Protein AF-A0A3C1HGY0-F1 (afdb_monomer_lite)

pLDDT: mean 78.97, std 16.88, range [46.72, 96.25]

Radius of gyration: 17.66 Å; chains: 1; bounding box: 40×46×46 Å

Sequence (136 aa):
MNLIKPNCRVQFTAEDVDFITEVLGSRGAGASSSCLTQLLADESSRDLLLDDDSLLAALLEHRGCLKVSSHLYFYVMVRHALRRAGIDQREVADYVAELLTEFSLQQRIAAPVQGGGAPPEYFFEMVAALGTADDL

Secondary structure (DSSP, 8-state):
-----S-GGG---HHHHHHHHHHHHTT-TT--HHHHHHHHHSHHHHHHHTT-HHHHHHHHH--S---S-HHHHHHHHHHHHHHHTT---HHHHHHHHHHHHHHHHHHHHH-PPSSSS----SHHHHHHHHHSSTT-

Foldseek 3Di:
DDDQFLCLLVPWDPLQLVLLLVQVVVVDPDQDSVNSVVLSVDPVSVVVSLQDVSSVVCLVVPPDPRRTALSSSQLSVQCVVCVVVVNNDSSVSSRVSSVRNVVVVVQVVPDDDDDDDDDPPDDVVVVVVVVVVVVD

Structure (mmCIF, N/CA/C/O backbone):
data_AF-A0A3C1HGY0-F1
#
_entry.id   AF-A0A3C1HGY0-F1
#
loop_
_atom_site.group_PDB
_atom_site.id
_atom_site.type_symbol
_atom_site.label_atom_id
_atom_site.label_alt_id
_atom_site.label_comp_id
_atom_site.label_asym_id
_atom_site.label_entity_id
_atom_site.label_seq_id
_atom_site.pdbx_PDB_ins_code
_atom_site.Cartn_x
_atom_site.Cartn_y
_atom_site.Cartn_z
_atom_site.occupancy
_atom_site.B_iso_or_equiv
_atom_site.auth_seq_id
_atom_site.auth_comp_id
_atom_site.auth_asym_id
_atom_site.auth_atom_id
_atom_site.pdbx_PDB_model_num
ATOM 1 N N . MET A 1 1 ? 8.504 20.968 -7.437 1.00 51.09 1 MET A N 1
ATOM 2 C CA . MET A 1 1 ? 8.581 19.518 -7.696 1.00 51.09 1 MET A CA 1
ATOM 3 C C . MET A 1 1 ? 9.179 18.879 -6.460 1.00 51.09 1 MET A C 1
ATOM 5 O O . MET A 1 1 ? 10.349 19.126 -6.187 1.00 51.09 1 MET A O 1
ATOM 9 N N . ASN A 1 2 ? 8.370 18.191 -5.654 1.00 60.62 2 ASN A N 1
ATOM 10 C CA . ASN A 1 2 ? 8.910 17.417 -4.540 1.00 60.62 2 ASN A CA 1
ATOM 11 C C . ASN A 1 2 ? 9.671 16.218 -5.106 1.00 60.62 2 ASN A C 1
ATOM 13 O O . ASN A 1 2 ? 9.257 15.623 -6.101 1.00 60.62 2 ASN A O 1
ATOM 17 N N . LEU A 1 3 ? 10.815 15.900 -4.507 1.00 75.00 3 LEU A N 1
ATOM 18 C CA . LEU A 1 3 ? 11.538 14.678 -4.827 1.00 75.00 3 LEU A CA 1
ATOM 19 C C . LEU A 1 3 ? 10.729 13.500 -4.280 1.00 75.00 3 LEU A C 1
ATOM 21 O O . LEU A 1 3 ? 10.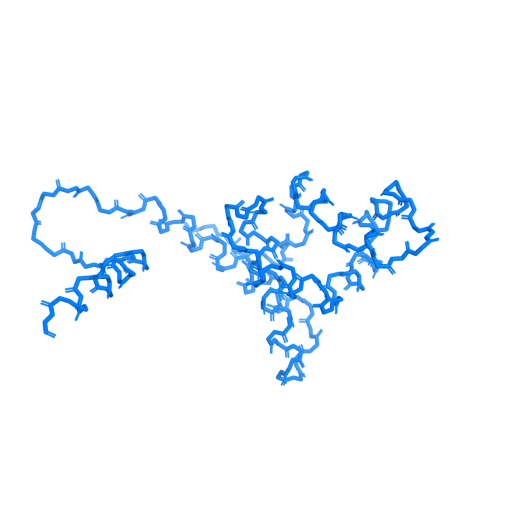614 13.357 -3.065 1.00 75.00 3 LEU A O 1
ATOM 25 N N . ILE A 1 4 ? 10.192 12.676 -5.176 1.00 78.94 4 ILE A N 1
ATOM 26 C CA . ILE A 1 4 ? 9.452 11.463 -4.821 1.00 78.94 4 ILE A CA 1
ATOM 27 C C . ILE A 1 4 ? 10.441 10.458 -4.237 1.00 78.94 4 ILE A C 1
ATOM 29 O O . ILE A 1 4 ? 11.441 10.117 -4.877 1.00 78.94 4 ILE A O 1
ATOM 33 N N . LYS A 1 5 ? 10.173 10.006 -3.013 1.00 84.75 5 LYS A N 1
ATOM 34 C CA . LYS A 1 5 ? 10.977 9.004 -2.310 1.00 84.75 5 LYS A CA 1
ATOM 35 C C . LYS A 1 5 ? 10.186 7.694 -2.218 1.00 84.75 5 LYS A C 1
ATOM 37 O O . LYS A 1 5 ? 8.965 7.725 -2.172 1.00 84.75 5 LYS A O 1
ATOM 42 N N . PRO A 1 6 ? 10.850 6.530 -2.195 1.00 85.75 6 PRO A N 1
ATOM 43 C CA . PRO A 1 6 ? 10.180 5.254 -1.960 1.00 85.75 6 PRO A CA 1
ATOM 44 C C . PRO A 1 6 ? 9.871 5.107 -0.462 1.00 85.75 6 PRO A C 1
ATOM 46 O O . PRO A 1 6 ? 10.601 4.438 0.261 1.00 85.75 6 PRO A O 1
ATOM 49 N N . ASN A 1 7 ? 8.860 5.823 0.032 1.00 86.62 7 ASN A N 1
ATOM 50 C CA . ASN A 1 7 ? 8.491 5.842 1.451 1.00 86.62 7 ASN A CA 1
ATOM 51 C C . ASN A 1 7 ? 6.971 5.780 1.679 1.00 86.62 7 ASN A C 1
ATOM 53 O O . ASN A 1 7 ? 6.502 6.141 2.756 1.00 86.62 7 ASN A O 1
ATOM 57 N N . CYS A 1 8 ? 6.202 5.304 0.704 1.00 88.69 8 CYS A N 1
ATOM 58 C CA . CYS A 1 8 ? 4.746 5.201 0.772 1.00 88.69 8 CYS A CA 1
ATOM 59 C C . CYS A 1 8 ? 4.281 4.376 1.992 1.00 88.69 8 CYS A C 1
ATOM 61 O O . CYS A 1 8 ? 3.408 4.813 2.740 1.00 88.69 8 CYS A O 1
ATOM 63 N N . ARG A 1 9 ? 4.942 3.246 2.294 1.00 89.88 9 ARG A N 1
ATOM 64 C CA . ARG A 1 9 ? 4.606 2.363 3.438 1.00 89.88 9 ARG A CA 1
ATOM 65 C C . ARG A 1 9 ? 4.665 3.019 4.820 1.00 89.88 9 ARG A C 1
ATOM 67 O O . ARG A 1 9 ? 4.046 2.520 5.759 1.00 89.88 9 ARG A O 1
ATOM 74 N N . VAL A 1 10 ? 5.444 4.090 4.987 1.00 88.69 10 VAL A N 1
ATOM 75 C CA . VAL A 1 10 ? 5.538 4.821 6.267 1.00 88.69 10 VAL A CA 1
ATOM 76 C C . VAL A 1 10 ? 4.561 5.995 6.352 1.00 88.69 10 VAL A C 1
ATOM 78 O O . VAL A 1 10 ? 4.499 6.643 7.392 1.00 88.69 10 VAL A O 1
ATOM 81 N N . GLN A 1 11 ? 3.796 6.262 5.289 1.00 88.19 11 GLN A N 1
ATOM 82 C CA . GLN A 1 11 ? 2.811 7.349 5.216 1.00 88.19 11 GLN A CA 1
ATOM 83 C C . GLN A 1 11 ? 1.373 6.892 5.488 1.00 88.19 11 GLN A C 1
ATOM 85 O O . GLN A 1 11 ? 0.431 7.659 5.283 1.00 88.19 11 GLN A O 1
ATOM 90 N N . PHE A 1 12 ? 1.190 5.655 5.951 1.00 91.31 12 PHE A N 1
ATOM 91 C CA . PHE A 1 12 ? -0.133 5.130 6.270 1.00 91.31 12 PHE A CA 1
ATOM 92 C C . PHE A 1 12 ? -0.766 5.861 7.454 1.00 91.31 12 PHE A C 1
ATOM 94 O O . PHE A 1 12 ? -0.109 6.188 8.446 1.00 91.31 12 PHE A O 1
ATOM 101 N N . THR A 1 13 ? -2.061 6.131 7.329 1.00 91.12 13 THR A N 1
ATOM 102 C CA . THR A 1 13 ? -2.853 6.851 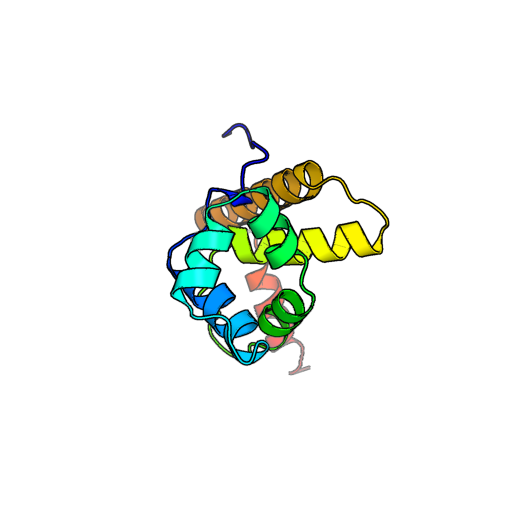8.326 1.00 91.12 13 THR A CA 1
ATOM 103 C C . THR A 1 13 ? -3.447 5.896 9.361 1.00 91.12 13 THR A C 1
ATOM 105 O O . THR A 1 13 ? -3.377 4.675 9.233 1.00 91.12 13 THR A O 1
ATOM 108 N N . ALA A 1 14 ? -4.070 6.449 10.404 1.00 89.94 14 ALA A N 1
ATOM 109 C CA . ALA A 1 14 ? -4.843 5.645 11.350 1.00 89.94 14 ALA A CA 1
ATOM 110 C C . ALA A 1 14 ? -5.987 4.883 10.653 1.00 89.94 14 ALA A C 1
ATOM 112 O O . ALA A 1 14 ? -6.199 3.714 10.949 1.00 89.94 14 ALA A O 1
ATOM 113 N N . GLU A 1 15 ? -6.652 5.512 9.676 1.00 90.56 15 GLU A N 1
ATOM 114 C CA . GLU A 1 15 ? -7.716 4.881 8.881 1.00 90.56 15 GLU A CA 1
ATOM 115 C C . GLU A 1 15 ? -7.205 3.661 8.098 1.00 90.56 15 GLU A C 1
ATOM 117 O O . GLU A 1 15 ? -7.887 2.640 8.032 1.00 90.56 15 GLU A O 1
ATOM 122 N N . ASP A 1 16 ? -5.978 3.729 7.570 1.00 92.19 16 ASP A N 1
ATOM 123 C CA . ASP A 1 16 ? -5.341 2.599 6.887 1.00 92.19 16 ASP A CA 1
ATOM 124 C C . ASP A 1 16 ? -5.098 1.424 7.836 1.00 92.19 16 ASP A C 1
ATOM 126 O O . ASP A 1 16 ? -5.348 0.270 7.490 1.00 92.19 16 ASP A O 1
ATOM 130 N N . VAL A 1 17 ? -4.616 1.716 9.047 1.00 91.31 17 VAL A N 1
ATOM 131 C CA . VAL A 1 17 ? -4.380 0.701 10.082 1.00 91.31 17 VAL A CA 1
ATOM 132 C C . VAL A 1 17 ? -5.697 0.055 10.497 1.00 91.31 17 VAL A C 1
ATOM 134 O O . VAL A 1 17 ? -5.773 -1.172 10.550 1.00 91.31 17 VAL A O 1
ATOM 137 N N . ASP A 1 18 ? -6.736 0.855 10.733 1.00 90.75 18 ASP A N 1
ATOM 138 C CA . ASP A 1 18 ? -8.064 0.360 11.086 1.00 90.75 18 ASP A CA 1
ATOM 139 C C . ASP A 1 18 ? -8.601 -0.567 9.986 1.00 90.75 18 ASP A C 1
ATOM 141 O O . ASP A 1 18 ? -8.963 -1.709 10.276 1.00 90.75 18 ASP A O 1
ATOM 145 N N . PHE A 1 19 ? -8.530 -0.142 8.720 1.00 91.06 19 PHE A N 1
ATOM 146 C CA . PHE A 1 19 ? -8.937 -0.953 7.571 1.00 91.06 19 PHE A CA 1
ATOM 147 C C . PHE A 1 19 ? -8.174 -2.283 7.490 1.00 91.06 19 PHE A C 1
ATOM 149 O O . PHE A 1 19 ? -8.788 -3.345 7.382 1.00 91.06 19 PHE A O 1
ATOM 156 N N . ILE A 1 20 ? -6.840 -2.259 7.584 1.00 91.25 20 ILE A N 1
ATOM 157 C CA . ILE A 1 20 ? -6.027 -3.485 7.533 1.00 91.25 20 ILE A CA 1
ATOM 158 C C . ILE A 1 20 ? -6.402 -4.426 8.685 1.00 91.25 20 ILE A C 1
ATOM 160 O O . ILE A 1 20 ? -6.527 -5.637 8.483 1.00 91.25 20 ILE A O 1
ATOM 164 N N . THR A 1 21 ? -6.593 -3.890 9.894 1.00 90.50 21 THR A N 1
ATOM 165 C CA . THR A 1 21 ? -6.949 -4.705 11.063 1.00 90.50 21 THR A CA 1
ATOM 166 C C . THR A 1 21 ? -8.345 -5.312 10.944 1.00 90.50 21 THR A C 1
ATOM 168 O O . THR A 1 21 ? -8.531 -6.456 11.357 1.00 90.50 21 THR A O 1
ATOM 171 N N . GLU A 1 22 ? -9.303 -4.602 10.344 1.00 89.25 22 GLU A N 1
ATOM 172 C 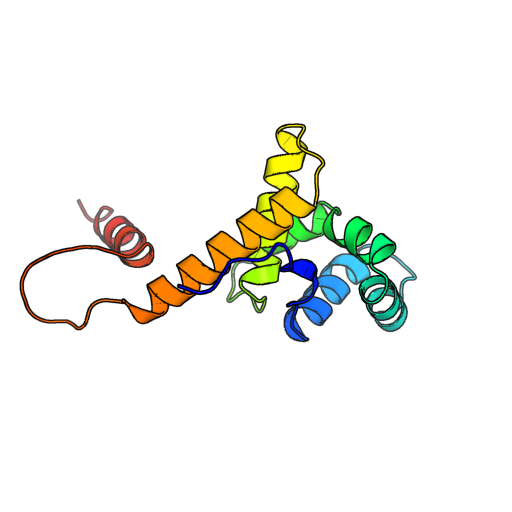CA . GLU A 1 22 ? -10.652 -5.105 10.074 1.00 89.25 22 GLU A CA 1
ATOM 173 C C . GLU A 1 22 ? -10.619 -6.256 9.061 1.00 89.25 22 GLU A C 1
ATOM 175 O O . GLU A 1 22 ? -11.134 -7.347 9.329 1.00 89.25 22 GLU A O 1
ATOM 180 N N . VAL A 1 23 ? -9.942 -6.048 7.928 1.00 89.50 23 VAL A N 1
ATOM 181 C CA . VAL A 1 23 ? -9.859 -7.038 6.847 1.00 89.50 23 VAL A CA 1
ATOM 182 C C . VAL A 1 23 ? -9.140 -8.300 7.321 1.00 89.50 23 VAL A C 1
ATOM 184 O O . VAL A 1 23 ? -9.685 -9.401 7.218 1.00 89.50 23 VAL A O 1
ATOM 187 N N . LEU A 1 24 ? -7.948 -8.161 7.906 1.00 88.50 24 LEU A N 1
ATOM 188 C CA . LEU A 1 24 ? -7.137 -9.307 8.323 1.00 88.50 24 LEU A CA 1
ATOM 189 C C . LEU A 1 24 ? -7.655 -9.960 9.614 1.00 88.50 24 LEU A C 1
ATOM 191 O O . LEU A 1 24 ? -7.558 -11.180 9.773 1.00 88.50 24 LEU A O 1
ATOM 195 N N . GLY A 1 25 ? -8.254 -9.179 10.517 1.00 83.62 25 GLY A N 1
ATOM 196 C CA . GLY A 1 25 ? -8.869 -9.677 11.749 1.00 83.62 25 GLY A CA 1
ATOM 197 C C . GLY A 1 25 ? -10.081 -10.572 11.490 1.00 83.62 25 GLY A C 1
ATOM 198 O O . GLY A 1 25 ? -10.283 -11.552 12.203 1.00 83.62 25 GLY A O 1
ATOM 199 N N . SER A 1 26 ? -10.843 -10.311 10.422 1.00 74.62 26 SER A N 1
ATOM 200 C CA . SER A 1 26 ? -11.982 -11.153 10.024 1.00 74.62 26 SER A CA 1
ATOM 201 C C . SER A 1 26 ? -11.579 -12.564 9.553 1.00 74.62 26 SER A C 1
ATOM 203 O O . SER A 1 26 ? -12.391 -13.491 9.583 1.00 74.62 26 SER A O 1
ATOM 205 N N . ARG A 1 27 ? -10.313 -12.749 9.153 1.00 67.50 27 ARG A N 1
ATOM 206 C CA . ARG A 1 27 ? -9.769 -13.985 8.566 1.00 67.50 27 ARG A CA 1
ATOM 207 C C . ARG A 1 27 ? -9.068 -14.888 9.587 1.00 67.50 27 ARG A C 1
ATOM 209 O O . ARG A 1 27 ? -9.011 -16.102 9.392 1.00 67.50 27 ARG A O 1
ATOM 216 N N . GLY A 1 28 ? -8.527 -14.321 10.666 1.00 59.25 28 GLY A N 1
ATOM 217 C CA . GLY A 1 28 ? -7.775 -15.054 11.686 1.00 59.25 28 GLY A CA 1
ATOM 218 C C . GLY A 1 28 ? -8.547 -15.195 12.994 1.00 59.25 28 GLY A C 1
ATOM 219 O O . GLY A 1 28 ? -8.696 -14.223 13.723 1.00 59.25 28 GLY A O 1
ATOM 220 N N . ALA A 1 29 ? -8.953 -16.416 13.356 1.00 47.69 29 ALA A N 1
ATOM 221 C CA . ALA A 1 29 ? -9.672 -16.740 14.599 1.00 47.69 29 ALA A CA 1
ATOM 222 C C . ALA A 1 29 ? -8.852 -16.562 15.909 1.00 47.69 29 ALA A C 1
ATOM 224 O O . ALA A 1 29 ? -9.024 -17.322 16.858 1.00 47.69 29 ALA A O 1
ATOM 225 N N . GLY A 1 30 ? -7.948 -15.580 15.989 1.00 56.94 30 GLY A N 1
ATOM 226 C CA . GLY A 1 30 ? -7.126 -15.354 17.182 1.00 56.94 30 GLY A CA 1
ATOM 227 C C . GLY A 1 30 ? -6.152 -14.174 17.147 1.00 56.94 30 GLY A C 1
ATOM 228 O O . GLY A 1 30 ? -5.476 -13.945 18.148 1.00 56.94 30 GLY A O 1
ATOM 229 N N . ALA A 1 31 ? -6.058 -13.416 16.049 1.00 65.50 31 ALA A N 1
ATOM 230 C CA . ALA A 1 31 ? -5.229 -12.213 16.021 1.00 65.50 31 ALA A CA 1
ATOM 231 C C . ALA A 1 31 ? -6.037 -11.023 16.553 1.00 65.50 31 ALA A C 1
ATOM 233 O O . ALA A 1 31 ? -6.897 -10.481 15.863 1.00 65.50 31 ALA A O 1
ATOM 234 N N . SER A 1 32 ? -5.775 -10.623 17.798 1.00 77.31 32 SER A N 1
ATOM 235 C CA . SER A 1 32 ? -6.332 -9.389 18.358 1.00 77.31 32 SER A CA 1
ATOM 236 C C . SER A 1 32 ? -5.918 -8.186 17.506 1.00 77.31 32 SER A C 1
ATOM 238 O O . SER A 1 32 ? -4.785 -8.141 17.023 1.00 77.31 32 SER A O 1
ATOM 240 N N . SER A 1 33 ? -6.784 -7.174 17.389 1.00 80.31 33 SER A N 1
ATOM 241 C CA . SER A 1 33 ? -6.462 -5.923 16.678 1.00 80.31 33 SER A CA 1
ATOM 242 C C . SER A 1 33 ? -5.139 -5.311 17.156 1.00 80.31 33 SER A C 1
ATOM 244 O O . SER A 1 33 ? -4.317 -4.909 16.342 1.00 80.31 33 SER A O 1
ATOM 246 N N . SER A 1 34 ? -4.868 -5.370 18.464 1.00 82.25 34 SER A N 1
ATOM 247 C CA . SER A 1 34 ? -3.610 -4.915 19.068 1.00 82.25 34 SER A CA 1
ATOM 248 C C . SER A 1 34 ? -2.364 -5.659 18.568 1.00 82.25 34 SER A C 1
ATOM 250 O O . SER A 1 34 ? -1.304 -5.051 18.435 1.00 82.25 34 SER A O 1
ATOM 252 N N . CYS A 1 35 ? -2.475 -6.956 18.266 1.00 85.75 35 CYS A N 1
ATOM 253 C CA . CYS A 1 35 ? -1.380 -7.745 17.702 1.00 85.75 35 CYS A CA 1
ATOM 254 C C . CYS A 1 35 ? -1.104 -7.331 16.252 1.00 85.75 35 CYS A C 1
ATOM 256 O O . CYS A 1 35 ? 0.052 -7.132 15.886 1.00 85.75 35 CYS A O 1
ATOM 258 N N . LEU A 1 36 ? -2.155 -7.125 15.453 1.00 84.81 36 LEU A N 1
ATOM 259 C CA . LEU A 1 36 ? -2.027 -6.650 14.073 1.00 84.81 36 LEU A CA 1
ATOM 260 C C . LEU A 1 36 ? -1.411 -5.248 14.010 1.00 84.81 36 LEU A C 1
ATOM 262 O O . LEU A 1 36 ? -0.517 -5.016 13.201 1.00 84.81 36 LEU A O 1
ATOM 266 N N . THR A 1 37 ? -1.797 -4.339 14.909 1.00 86.94 37 THR A N 1
ATOM 267 C CA . THR A 1 37 ? -1.161 -3.016 15.012 1.00 86.94 37 THR A CA 1
ATOM 268 C C . THR A 1 37 ? 0.330 -3.125 15.340 1.00 86.94 37 THR A C 1
ATOM 270 O O . THR A 1 37 ? 1.140 -2.400 14.769 1.00 86.94 37 THR A O 1
ATOM 273 N N . GLN A 1 38 ? 0.719 -4.050 16.223 1.00 87.94 38 GLN A N 1
ATOM 274 C CA . GLN A 1 38 ? 2.128 -4.271 16.554 1.00 87.94 38 GLN A CA 1
ATOM 275 C C . GLN A 1 38 ? 2.917 -4.852 15.370 1.00 87.94 38 GLN A C 1
ATOM 277 O O . GLN A 1 38 ? 4.052 -4.445 15.139 1.00 87.94 38 GLN A O 1
ATOM 282 N N . LEU A 1 39 ? 2.316 -5.758 14.594 1.00 89.00 39 LEU A N 1
ATOM 283 C CA . LEU A 1 39 ? 2.923 -6.295 13.374 1.00 89.00 39 LEU A CA 1
ATOM 284 C C . LEU A 1 39 ? 3.054 -5.229 12.279 1.00 89.00 39 LEU A C 1
ATOM 286 O O . LEU A 1 39 ? 4.041 -5.226 11.557 1.00 89.00 39 LEU A O 1
ATOM 290 N N . LEU A 1 40 ? 2.111 -4.291 12.178 1.00 88.62 40 LEU A N 1
ATOM 291 C CA . LEU A 1 40 ? 2.215 -3.160 11.250 1.00 88.62 40 LEU A CA 1
ATOM 292 C C . LEU A 1 40 ? 3.327 -2.168 11.623 1.00 88.62 40 LEU A C 1
ATOM 294 O O . LEU A 1 40 ? 3.800 -1.435 10.754 1.00 88.62 40 LEU A O 1
ATOM 298 N N . ALA A 1 41 ? 3.754 -2.139 12.888 1.00 88.19 41 ALA A N 1
ATOM 299 C CA . ALA A 1 41 ? 4.874 -1.311 13.332 1.00 88.19 41 ALA A CA 1
ATOM 300 C C . ALA A 1 41 ? 6.246 -1.907 12.962 1.00 88.19 41 ALA A C 1
ATOM 302 O O . ALA A 1 41 ? 7.218 -1.162 12.838 1.00 88.19 41 ALA A O 1
ATOM 303 N N . ASP A 1 42 ? 6.331 -3.227 12.781 1.00 91.38 42 ASP A N 1
ATOM 304 C CA . ASP A 1 42 ? 7.539 -3.907 12.313 1.00 91.38 42 ASP A CA 1
ATOM 305 C C . ASP A 1 42 ? 7.579 -3.940 10.780 1.00 91.38 42 ASP A C 1
ATOM 307 O O . ASP A 1 42 ? 6.627 -4.365 10.133 1.00 91.38 42 ASP A O 1
ATOM 311 N N . GLU A 1 43 ? 8.690 -3.514 10.177 1.00 88.19 43 GLU A N 1
ATOM 312 C CA . GLU A 1 43 ? 8.793 -3.388 8.718 1.00 88.19 43 GLU A CA 1
ATOM 313 C C . GLU A 1 43 ? 8.605 -4.730 8.002 1.00 88.19 43 GLU A C 1
ATOM 315 O O . GLU A 1 43 ? 7.832 -4.817 7.047 1.00 88.19 43 GLU A O 1
ATOM 320 N N . SER A 1 44 ? 9.269 -5.780 8.489 1.00 88.75 44 SER A N 1
ATOM 321 C CA . SER A 1 44 ? 9.230 -7.099 7.856 1.00 88.75 44 SER A CA 1
ATOM 322 C C . SER A 1 44 ? 7.848 -7.745 7.954 1.00 88.75 44 SER A C 1
ATOM 324 O O . SER A 1 44 ? 7.357 -8.340 6.996 1.00 88.75 44 SER A O 1
ATOM 326 N N . SER A 1 45 ? 7.190 -7.572 9.098 1.00 91.56 45 SER A N 1
ATOM 327 C CA . SER A 1 45 ? 5.847 -8.078 9.352 1.00 91.56 45 SER A CA 1
ATOM 328 C C . SER A 1 45 ? 4.805 -7.291 8.563 1.00 91.56 45 SER A C 1
ATOM 330 O O . SER A 1 45 ? 3.944 -7.891 7.921 1.00 91.56 45 SER A O 1
ATOM 332 N N . ARG A 1 46 ? 4.915 -5.958 8.527 1.00 91.62 46 ARG A N 1
ATOM 333 C CA . ARG A 1 46 ? 4.074 -5.086 7.701 1.00 91.62 46 ARG A CA 1
ATOM 334 C C . ARG A 1 46 ? 4.132 -5.489 6.233 1.00 91.62 46 ARG A C 1
ATOM 336 O O . ARG A 1 46 ? 3.088 -5.611 5.603 1.00 91.62 46 ARG A O 1
ATOM 343 N N . ASP A 1 47 ? 5.325 -5.734 5.705 1.00 91.94 47 ASP A 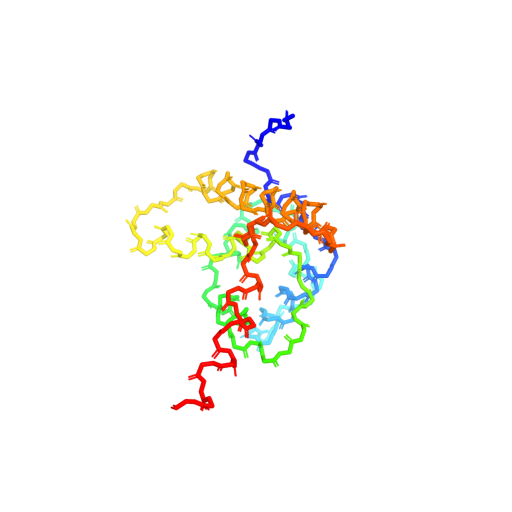N 1
ATOM 344 C CA . ASP A 1 47 ? 5.509 -6.136 4.310 1.00 91.94 47 ASP A CA 1
ATOM 345 C C . ASP A 1 47 ? 4.799 -7.452 3.969 1.00 91.94 47 ASP A C 1
ATOM 347 O O . ASP A 1 47 ? 4.294 -7.603 2.858 1.00 91.94 47 ASP A O 1
ATOM 351 N N . LEU A 1 48 ? 4.740 -8.393 4.915 1.00 91.25 48 LEU A N 1
ATOM 352 C CA . LEU A 1 48 ? 4.002 -9.646 4.751 1.00 91.25 48 LEU A CA 1
ATOM 353 C C . LEU A 1 48 ? 2.488 -9.433 4.824 1.00 91.25 48 LEU A C 1
ATOM 355 O O . LEU A 1 48 ? 1.756 -10.039 4.048 1.00 91.25 48 LEU A O 1
ATOM 359 N N . LEU A 1 49 ? 2.021 -8.568 5.729 1.00 91.50 49 LEU A N 1
ATOM 360 C CA . LEU A 1 49 ? 0.599 -8.239 5.853 1.00 91.50 49 LEU A CA 1
ATOM 361 C C . LEU A 1 49 ? 0.072 -7.551 4.589 1.00 91.50 49 LEU A C 1
ATOM 363 O O . LEU A 1 49 ? -1.002 -7.902 4.115 1.00 91.50 49 LEU A O 1
ATOM 367 N N . LEU A 1 50 ? 0.839 -6.615 4.021 1.00 92.12 50 LEU A N 1
ATOM 368 C CA . LEU A 1 50 ? 0.476 -5.892 2.795 1.00 92.12 50 LEU A CA 1
ATOM 369 C C . LEU A 1 50 ? 0.488 -6.768 1.536 1.00 92.12 50 LEU A C 1
ATOM 371 O O . LEU A 1 50 ? -0.051 -6.368 0.510 1.00 92.12 50 LEU A O 1
ATOM 375 N N . ASP A 1 51 ? 1.123 -7.937 1.608 1.00 92.94 51 ASP A N 1
ATOM 376 C CA . ASP A 1 51 ? 1.192 -8.919 0.530 1.00 92.94 51 ASP A CA 1
ATOM 377 C C . ASP A 1 51 ? 0.002 -9.904 0.533 1.00 92.94 51 ASP A C 1
ATOM 379 O O . ASP A 1 51 ? -0.056 -10.779 -0.341 1.00 92.94 51 ASP A O 1
ATOM 383 N N . ASP A 1 52 ? -0.926 -9.791 1.493 1.00 91.69 52 ASP A N 1
ATOM 384 C CA . ASP A 1 52 ? -2.099 -10.661 1.610 1.00 91.69 52 ASP A CA 1
ATOM 385 C C . ASP A 1 52 ? -3.190 -10.285 0.590 1.00 91.69 52 ASP A C 1
ATOM 387 O O . ASP A 1 52 ? -3.698 -9.163 0.560 1.00 91.69 52 ASP A O 1
ATOM 391 N N . ASP A 1 53 ? -3.591 -11.257 -0.235 1.00 91.44 53 ASP A N 1
ATOM 392 C CA . ASP A 1 53 ? -4.573 -11.067 -1.313 1.00 91.44 53 ASP A CA 1
ATOM 393 C C . ASP A 1 53 ? -5.961 -10.624 -0.818 1.00 91.44 53 ASP A C 1
ATOM 395 O O . ASP A 1 53 ? -6.736 -10.056 -1.593 1.00 91.44 53 ASP A O 1
ATOM 399 N N . SER A 1 54 ? -6.290 -10.841 0.461 1.00 90.81 54 SER A N 1
ATOM 400 C CA . SER A 1 54 ? -7.551 -10.360 1.036 1.00 90.81 54 SER A CA 1
ATOM 401 C C . SER A 1 54 ? -7.609 -8.839 1.146 1.00 90.81 54 SER A C 1
ATOM 403 O O . SER A 1 54 ? -8.699 -8.286 1.025 1.00 90.81 54 SER A O 1
ATOM 405 N N . LEU A 1 55 ? -6.470 -8.148 1.291 1.00 91.69 55 LEU A N 1
ATOM 406 C CA . LEU A 1 55 ? -6.437 -6.684 1.254 1.00 91.69 55 LEU A CA 1
ATOM 407 C C . LEU A 1 55 ? -6.803 -6.169 -0.133 1.00 91.69 55 LEU A C 1
ATOM 409 O O . LEU A 1 55 ? -7.633 -5.270 -0.252 1.00 91.69 55 LEU A O 1
ATOM 413 N N . LEU A 1 56 ? -6.239 -6.769 -1.184 1.00 92.25 56 LEU A N 1
ATOM 414 C CA . LEU A 1 56 ? -6.596 -6.417 -2.555 1.00 92.25 56 LEU A CA 1
ATOM 415 C C . LEU A 1 56 ? -8.082 -6.672 -2.821 1.00 92.25 56 LEU A C 1
ATOM 417 O O . LEU A 1 56 ? -8.763 -5.806 -3.369 1.00 92.25 56 LEU A O 1
ATOM 421 N N . ALA A 1 57 ? -8.589 -7.839 -2.417 1.00 90.81 57 ALA A N 1
ATOM 422 C CA . ALA A 1 57 ? -10.002 -8.170 -2.564 1.00 90.81 57 ALA A CA 1
ATOM 423 C C . ALA A 1 57 ? -10.887 -7.159 -1.820 1.00 90.81 57 ALA A C 1
ATOM 425 O O . ALA A 1 57 ? -11.798 -6.594 -2.418 1.00 90.81 57 ALA A O 1
ATOM 426 N N . ALA A 1 58 ? -10.569 -6.843 -0.563 1.00 90.00 58 ALA A N 1
ATOM 427 C CA . ALA A 1 58 ? -11.331 -5.892 0.238 1.00 90.00 58 ALA A CA 1
ATOM 428 C C . ALA A 1 58 ? -11.333 -4.474 -0.353 1.00 90.00 58 ALA A C 1
ATOM 430 O O . ALA A 1 58 ? -12.367 -3.808 -0.312 1.00 90.00 58 ALA A O 1
ATOM 431 N N . LEU A 1 59 ? -10.214 -4.018 -0.932 1.00 89.44 59 LEU A N 1
ATOM 432 C CA . LEU A 1 59 ? -10.142 -2.724 -1.620 1.00 89.44 59 LEU A CA 1
ATOM 433 C C . LEU A 1 59 ? -11.011 -2.691 -2.886 1.00 89.44 59 LEU A C 1
ATOM 435 O O . LEU A 1 59 ? -11.640 -1.672 -3.163 1.00 89.44 59 LEU A O 1
ATOM 439 N N . LEU A 1 60 ? -11.053 -3.784 -3.654 1.00 87.00 60 LEU A N 1
ATOM 440 C CA . LEU A 1 60 ? -11.792 -3.862 -4.921 1.00 87.00 60 LEU A CA 1
ATOM 441 C C . LEU A 1 60 ? -13.289 -4.145 -4.739 1.00 87.00 60 LEU A C 1
ATOM 443 O O . LEU A 1 60 ? -14.108 -3.708 -5.546 1.00 87.00 60 LEU A O 1
ATOM 447 N N . GLU A 1 61 ? -13.656 -4.889 -3.699 1.00 85.12 61 GLU A N 1
ATOM 448 C CA . GLU A 1 61 ? -15.037 -5.302 -3.436 1.00 85.12 61 GLU A CA 1
ATOM 449 C C . GLU A 1 61 ? -15.835 -4.251 -2.650 1.00 85.12 61 GLU A C 1
ATOM 451 O O . GLU A 1 61 ? -17.065 -4.342 -2.561 1.00 85.12 61 GLU A O 1
ATOM 456 N N . HIS A 1 62 ? -15.173 -3.222 -2.110 1.00 75.38 62 HIS A N 1
ATOM 457 C CA . HIS A 1 62 ? -15.834 -2.166 -1.352 1.00 75.38 62 HIS A CA 1
ATOM 458 C C . HIS A 1 62 ? -16.735 -1.303 -2.253 1.00 75.38 62 HIS A C 1
ATOM 460 O O . HIS A 1 62 ? -16.280 -0.433 -2.990 1.00 75.38 62 HIS A O 1
ATOM 466 N N . ARG A 1 63 ? -18.057 -1.507 -2.169 1.00 57.50 63 ARG A N 1
ATOM 467 C CA . ARG A 1 63 ? -19.069 -0.756 -2.944 1.00 57.50 63 ARG A CA 1
ATOM 468 C C . ARG A 1 63 ? -19.454 0.610 -2.343 1.00 57.50 63 ARG A C 1
ATOM 470 O O . ARG A 1 63 ? -20.511 1.142 -2.671 1.00 57.50 63 ARG A O 1
ATOM 477 N N . GLY A 1 64 ? -18.636 1.170 -1.451 1.00 65.56 64 GLY A N 1
ATOM 478 C CA . GLY A 1 64 ? -18.908 2.423 -0.731 1.00 65.56 64 GLY A CA 1
ATOM 479 C C . GLY A 1 64 ? -17.729 3.398 -0.740 1.00 65.56 64 GLY A C 1
ATOM 480 O O . GLY A 1 64 ? -16.727 3.167 -1.411 1.00 65.56 64 GLY A O 1
ATOM 481 N N . CYS A 1 65 ? -17.836 4.495 0.020 1.00 64.44 65 CYS A N 1
ATOM 482 C CA . CYS A 1 65 ? -16.720 5.424 0.218 1.00 64.44 65 CYS A CA 1
ATOM 483 C C . CYS A 1 65 ? -15.605 4.730 1.002 1.00 64.44 65 CYS A C 1
ATOM 485 O O . CYS A 1 65 ? -15.677 4.617 2.227 1.00 64.44 65 CYS A O 1
ATOM 487 N N . LEU A 1 66 ? -14.590 4.265 0.281 1.00 75.38 66 LEU A N 1
ATOM 488 C CA . LEU A 1 66 ? -13.409 3.643 0.849 1.00 75.38 66 LEU A CA 1
ATOM 489 C C . LEU A 1 66 ? -12.671 4.654 1.742 1.00 75.38 66 LEU A C 1
ATOM 491 O O . LEU A 1 66 ? -12.242 5.709 1.274 1.00 75.38 66 LEU A O 1
ATOM 495 N N . LYS A 1 67 ? -12.553 4.342 3.036 1.00 82.88 67 LYS A N 1
ATOM 496 C CA . LYS A 1 67 ? -11.859 5.171 4.033 1.00 82.88 67 LYS A CA 1
ATOM 497 C C . LYS A 1 67 ? -10.411 4.720 4.191 1.00 82.88 67 LYS A C 1
ATOM 499 O O . LYS A 1 67 ? -10.012 4.263 5.253 1.00 82.88 67 LYS A O 1
ATOM 504 N N . VAL A 1 68 ? -9.660 4.781 3.100 1.00 89.31 68 VAL A N 1
ATOM 505 C CA . VAL A 1 68 ? -8.219 4.513 3.107 1.00 89.31 68 VAL A CA 1
ATOM 506 C C . VAL A 1 68 ? -7.505 5.663 2.418 1.00 89.31 68 VAL A C 1
ATOM 508 O O . VAL A 1 68 ? -8.070 6.346 1.557 1.00 89.31 68 VAL A O 1
ATOM 511 N N . SER A 1 69 ? -6.254 5.886 2.787 1.00 90.94 69 SER A N 1
ATOM 512 C CA . SER A 1 69 ? -5.409 6.868 2.137 1.00 90.94 69 SER A CA 1
ATOM 513 C C . SER A 1 69 ? -5.072 6.442 0.705 1.00 90.94 69 SER A C 1
ATOM 515 O O . SER A 1 69 ? -5.013 5.255 0.366 1.00 90.94 69 SER A O 1
ATOM 517 N N . SER A 1 70 ? -4.776 7.428 -0.146 1.00 90.62 70 SER A N 1
ATOM 518 C CA . SER A 1 70 ? -4.231 7.166 -1.482 1.00 90.62 70 SER A CA 1
ATOM 519 C C . SER A 1 70 ? -2.953 6.321 -1.420 1.00 90.62 70 SER A C 1
ATOM 521 O O . SER A 1 70 ? -2.751 5.478 -2.289 1.00 90.62 70 SER A O 1
ATOM 523 N N . HIS A 1 71 ? -2.130 6.502 -0.379 1.00 93.69 71 HIS A N 1
ATOM 524 C CA . HIS A 1 71 ? -0.902 5.736 -0.183 1.00 93.69 71 HIS A CA 1
ATOM 525 C C . HIS A 1 71 ? -1.201 4.242 -0.032 1.00 93.69 71 HIS A C 1
ATOM 527 O O . HIS A 1 71 ? -0.664 3.444 -0.797 1.00 93.69 71 HIS A O 1
ATOM 533 N N . LEU A 1 72 ? -2.096 3.851 0.887 1.00 93.81 72 LEU A N 1
ATOM 534 C CA . LEU A 1 72 ? -2.453 2.439 1.058 1.00 93.81 72 LEU A CA 1
ATOM 535 C C . LEU A 1 72 ? -3.082 1.869 -0.215 1.00 93.81 72 LEU A C 1
ATOM 537 O O . LEU A 1 72 ? -2.676 0.804 -0.682 1.00 93.81 72 LEU A O 1
ATOM 541 N N . TYR A 1 73 ? -4.040 2.597 -0.792 1.00 92.81 73 TYR A N 1
ATOM 542 C CA . TYR A 1 73 ? -4.746 2.169 -1.995 1.00 92.81 73 TYR A CA 1
ATOM 543 C C . TYR A 1 73 ? -3.779 1.885 -3.151 1.00 92.81 73 TYR A C 1
ATOM 545 O O . TYR A 1 73 ? -3.776 0.788 -3.716 1.00 92.81 73 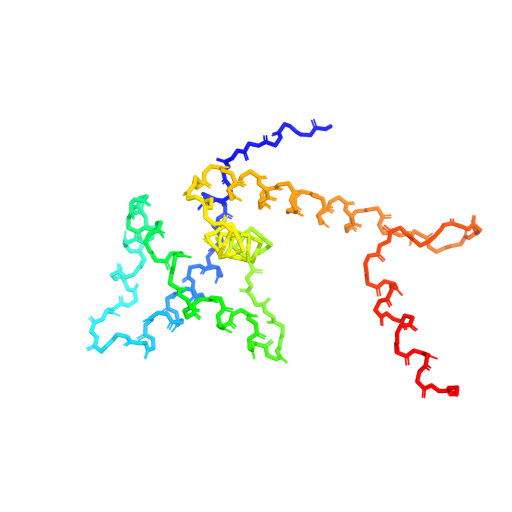TYR A O 1
ATOM 553 N N . PHE A 1 74 ? -2.926 2.856 -3.493 1.00 94.06 74 PHE A N 1
ATOM 554 C CA . PHE A 1 74 ? -1.981 2.696 -4.591 1.00 94.06 74 PHE A CA 1
ATOM 555 C C . PHE A 1 74 ? -0.897 1.674 -4.263 1.00 94.06 74 PHE A C 1
ATOM 557 O O . PHE A 1 74 ? -0.548 0.894 -5.147 1.00 94.06 74 PHE A O 1
ATOM 564 N N . TYR A 1 75 ? -0.406 1.616 -3.022 1.00 95.94 75 TYR A N 1
ATOM 565 C CA . TYR A 1 75 ? 0.603 0.634 -2.637 1.00 95.94 75 TYR A CA 1
ATOM 566 C C . TYR A 1 75 ? 0.110 -0.794 -2.847 1.00 95.94 75 TYR A C 1
ATOM 568 O O . TYR A 1 75 ? 0.769 -1.555 -3.552 1.00 95.94 75 TYR A O 1
ATOM 576 N N . VAL A 1 76 ? -1.057 -1.155 -2.302 1.00 95.00 76 VAL A N 1
ATOM 577 C CA . VAL A 1 76 ? -1.596 -2.520 -2.423 1.00 95.00 76 VAL A CA 1
ATOM 578 C C . VAL A 1 76 ? -1.853 -2.855 -3.897 1.00 95.00 76 VAL A C 1
ATOM 580 O O . VAL A 1 76 ? -1.354 -3.860 -4.404 1.00 95.00 76 VAL A O 1
ATOM 583 N N . MET A 1 77 ? -2.526 -1.973 -4.641 1.00 94.06 77 MET A N 1
ATOM 584 C CA . MET A 1 77 ? -2.801 -2.184 -6.069 1.00 94.06 77 MET A CA 1
ATOM 585 C C . MET A 1 77 ? -1.525 -2.418 -6.891 1.00 94.06 77 MET A C 1
ATOM 587 O O . MET A 1 77 ? -1.433 -3.382 -7.657 1.00 94.06 77 MET A O 1
ATOM 591 N N . VAL A 1 78 ? -0.523 -1.553 -6.718 1.00 95.81 78 VAL A N 1
ATOM 592 C CA . VAL A 1 78 ? 0.762 -1.651 -7.418 1.00 95.81 78 VAL A CA 1
ATOM 593 C C . VAL A 1 78 ? 1.517 -2.899 -6.979 1.00 95.81 78 VAL A C 1
ATOM 595 O O . VAL A 1 78 ? 2.042 -3.619 -7.827 1.00 95.81 78 VAL A O 1
ATOM 598 N N . ARG A 1 79 ? 1.556 -3.195 -5.676 1.00 96.25 79 ARG A N 1
ATOM 599 C CA . ARG A 1 79 ? 2.278 -4.344 -5.128 1.00 96.25 79 ARG A CA 1
ATOM 600 C C . ARG A 1 79 ? 1.774 -5.654 -5.723 1.00 96.25 79 ARG A C 1
ATOM 602 O O . ARG A 1 79 ? 2.583 -6.442 -6.215 1.00 96.25 79 ARG A O 1
ATOM 609 N N . HIS A 1 80 ? 0.460 -5.862 -5.758 1.00 94.88 80 HIS A N 1
ATOM 610 C CA . HIS A 1 80 ? -0.113 -7.065 -6.362 1.00 94.88 80 HIS A CA 1
ATOM 611 C C . HIS A 1 80 ? 0.079 -7.097 -7.886 1.00 94.88 80 HIS A C 1
ATOM 613 O O . HIS A 1 80 ? 0.367 -8.159 -8.440 1.00 94.88 80 HIS A O 1
ATOM 619 N N . ALA A 1 81 ? -0.014 -5.957 -8.580 1.00 94.88 81 ALA A N 1
ATOM 620 C CA . ALA A 1 81 ? 0.252 -5.894 -10.019 1.00 94.88 81 ALA A CA 1
ATOM 621 C C . ALA A 1 81 ? 1.709 -6.260 -10.364 1.00 94.88 81 ALA A C 1
ATOM 623 O O . ALA A 1 81 ? 1.945 -7.061 -11.269 1.00 94.88 81 ALA A O 1
ATOM 624 N N . LEU A 1 82 ? 2.679 -5.730 -9.615 1.00 95.25 82 LEU A N 1
ATOM 625 C CA . LEU A 1 82 ? 4.104 -6.010 -9.801 1.00 95.25 82 LEU A CA 1
ATOM 626 C C . LEU A 1 82 ? 4.446 -7.468 -9.481 1.00 95.25 82 LEU A C 1
ATOM 628 O O . LEU A 1 82 ? 5.110 -8.121 -10.285 1.00 95.25 82 LEU A O 1
ATOM 632 N N . ARG A 1 83 ? 3.914 -8.025 -8.387 1.00 94.94 83 ARG A N 1
ATOM 633 C CA . ARG A 1 83 ? 4.098 -9.449 -8.059 1.00 94.94 83 ARG A CA 1
ATOM 634 C C . ARG A 1 83 ? 3.549 -10.368 -9.145 1.00 94.94 83 ARG A C 1
ATOM 636 O O . ARG A 1 83 ? 4.208 -11.333 -9.521 1.00 94.94 83 ARG A O 1
ATOM 643 N N . ARG A 1 84 ? 2.382 -10.047 -9.714 1.00 92.81 84 ARG A N 1
ATOM 644 C CA . ARG A 1 84 ? 1.814 -10.791 -10.856 1.00 92.81 84 ARG A CA 1
ATOM 645 C C . ARG A 1 84 ? 2.694 -10.729 -12.108 1.00 92.81 84 ARG A C 1
ATOM 647 O O . ARG A 1 84 ? 2.638 -11.647 -12.919 1.00 92.81 84 ARG A O 1
ATOM 654 N N . ALA A 1 85 ? 3.500 -9.680 -12.254 1.00 94.44 85 ALA A N 1
ATOM 655 C CA . ALA A 1 85 ? 4.484 -9.528 -13.323 1.00 94.44 85 ALA A CA 1
ATOM 656 C C . ALA A 1 85 ? 5.870 -10.122 -12.982 1.00 94.44 85 ALA A C 1
ATOM 658 O O . ALA A 1 85 ? 6.784 -10.018 -13.796 1.00 94.44 85 ALA A O 1
ATOM 659 N N . GLY A 1 86 ? 6.043 -10.738 -11.805 1.00 94.44 86 GLY A N 1
ATOM 660 C CA . GLY A 1 86 ? 7.323 -11.295 -11.348 1.00 94.44 86 GLY A CA 1
ATOM 661 C C . GLY A 1 86 ? 8.315 -10.254 -10.816 1.00 94.44 86 GLY A C 1
ATOM 662 O O . GLY A 1 86 ? 9.515 -10.515 -10.771 1.00 94.44 86 GLY A O 1
ATOM 663 N N . ILE A 1 87 ? 7.835 -9.064 -10.444 1.00 94.38 87 ILE A N 1
ATOM 664 C CA . ILE A 1 87 ? 8.640 -7.979 -9.876 1.00 94.38 87 ILE A CA 1
ATOM 665 C C . ILE A 1 87 ? 8.428 -7.964 -8.360 1.00 94.38 87 ILE A C 1
ATOM 667 O O . ILE A 1 87 ? 7.410 -7.485 -7.859 1.00 94.38 87 ILE A O 1
ATOM 671 N N . ASP A 1 88 ? 9.410 -8.483 -7.623 1.00 93.19 88 ASP A N 1
ATOM 672 C CA . ASP A 1 88 ? 9.321 -8.641 -6.167 1.00 93.19 88 ASP A CA 1
ATOM 673 C C . ASP A 1 88 ? 9.899 -7.465 -5.368 1.00 93.19 88 ASP A C 1
ATOM 675 O O . ASP A 1 88 ? 9.671 -7.390 -4.156 1.00 93.19 88 ASP A O 1
ATOM 679 N N . GLN A 1 89 ? 10.619 -6.538 -6.011 1.00 93.94 89 GLN A N 1
ATOM 680 C CA . GLN A 1 89 ? 11.251 -5.401 -5.332 1.00 93.94 89 GLN A CA 1
ATOM 681 C C . GLN A 1 89 ? 10.187 -4.468 -4.740 1.00 93.94 89 GLN A C 1
ATOM 683 O O . GLN A 1 89 ? 9.372 -3.883 -5.458 1.00 93.94 89 GLN A O 1
ATOM 688 N N . ARG A 1 90 ? 10.186 -4.324 -3.412 1.00 93.06 90 ARG A N 1
ATOM 689 C CA . ARG A 1 90 ? 9.174 -3.539 -2.687 1.00 93.06 90 ARG A CA 1
ATOM 690 C C . ARG A 1 90 ? 9.377 -2.049 -2.875 1.00 93.06 90 ARG A C 1
ATOM 692 O O . ARG A 1 90 ? 8.401 -1.316 -2.918 1.00 93.06 90 ARG A O 1
ATOM 699 N N . GLU A 1 91 ? 10.618 -1.628 -3.065 1.00 93.31 91 GLU A N 1
ATOM 700 C CA . GLU A 1 91 ? 11.024 -0.247 -3.304 1.00 93.31 91 GLU A CA 1
ATOM 701 C C . GLU A 1 91 ? 10.425 0.289 -4.608 1.00 93.31 91 GLU A C 1
ATOM 703 O O . GLU A 1 91 ? 10.073 1.462 -4.692 1.00 93.31 91 GLU A O 1
ATOM 708 N N . VAL A 1 92 ? 10.262 -0.579 -5.615 1.00 93.31 92 VAL A N 1
ATOM 709 C CA . VAL A 1 92 ? 9.601 -0.228 -6.879 1.00 93.31 92 VAL A CA 1
ATOM 710 C C . VAL A 1 92 ? 8.113 0.014 -6.642 1.00 93.31 92 VAL A C 1
ATOM 712 O O . VAL A 1 92 ? 7.576 1.008 -7.127 1.00 93.31 92 VAL A O 1
ATOM 715 N N . ALA A 1 93 ? 7.458 -0.849 -5.859 1.00 94.75 93 ALA A N 1
ATOM 716 C CA . ALA A 1 93 ? 6.063 -0.647 -5.477 1.00 94.75 93 ALA A CA 1
ATOM 717 C C . ALA A 1 93 ? 5.888 0.644 -4.663 1.00 94.75 93 ALA A C 1
ATOM 719 O O . ALA A 1 93 ? 5.000 1.435 -4.960 1.00 94.75 93 ALA A O 1
ATOM 720 N N . ASP A 1 94 ? 6.783 0.882 -3.701 1.00 93.62 94 ASP A N 1
ATOM 721 C CA . ASP A 1 94 ? 6.818 2.077 -2.852 1.00 93.62 94 ASP A CA 1
ATOM 722 C C . ASP A 1 94 ? 6.946 3.354 -3.692 1.00 93.62 94 ASP A C 1
ATOM 724 O O . ASP A 1 94 ? 6.177 4.295 -3.526 1.00 93.62 94 ASP A O 1
ATOM 728 N N . TYR A 1 95 ? 7.891 3.371 -4.637 1.00 93.25 95 TYR A N 1
ATOM 729 C CA . TYR A 1 95 ? 8.130 4.516 -5.511 1.00 93.25 95 TYR A CA 1
ATOM 730 C C . TYR A 1 95 ? 6.943 4.802 -6.431 1.00 93.25 95 TYR A C 1
ATOM 732 O O . TYR A 1 95 ? 6.526 5.951 -6.567 1.00 93.25 95 TYR A O 1
ATOM 740 N N . VAL A 1 96 ? 6.397 3.769 -7.077 1.00 93.38 96 VAL A N 1
ATOM 741 C CA . VAL A 1 96 ? 5.270 3.936 -8.002 1.00 93.38 96 VAL A CA 1
ATOM 742 C C . VAL A 1 96 ? 4.010 4.352 -7.241 1.00 93.38 96 VAL A C 1
ATOM 744 O O . VAL A 1 96 ? 3.279 5.216 -7.718 1.00 93.38 96 VAL A O 1
ATOM 747 N N . ALA A 1 97 ? 3.768 3.803 -6.051 1.00 93.69 97 ALA A N 1
ATOM 748 C CA . ALA A 1 97 ? 2.648 4.205 -5.208 1.00 93.69 97 ALA A CA 1
ATOM 749 C C . ALA A 1 97 ? 2.772 5.658 -4.730 1.00 93.69 97 ALA A C 1
ATOM 751 O O . ALA A 1 97 ? 1.792 6.404 -4.781 1.00 93.69 97 ALA A O 1
ATOM 752 N N . GLU A 1 98 ? 3.974 6.086 -4.339 1.00 92.69 98 GLU A N 1
ATOM 753 C CA . GLU A 1 98 ? 4.250 7.481 -3.990 1.00 92.69 98 GLU A CA 1
ATOM 754 C C . GLU A 1 98 ? 4.027 8.410 -5.192 1.00 92.69 98 GLU A C 1
ATOM 756 O O . GLU A 1 98 ? 3.345 9.426 -5.084 1.00 92.69 98 GLU A O 1
ATOM 761 N N . LEU A 1 99 ? 4.532 8.027 -6.370 1.00 90.81 99 LEU A N 1
ATOM 762 C CA . LEU A 1 99 ? 4.337 8.765 -7.616 1.00 90.81 99 LEU A CA 1
ATOM 763 C C . LEU A 1 99 ? 2.850 8.937 -7.938 1.00 90.81 99 LEU A C 1
ATOM 765 O O . LEU A 1 99 ? 2.412 10.051 -8.212 1.00 90.81 99 LEU A O 1
ATOM 769 N N . LEU A 1 100 ? 2.068 7.857 -7.883 1.00 90.31 100 LEU A N 1
ATOM 770 C CA . LEU A 1 100 ? 0.626 7.906 -8.128 1.00 90.31 100 LEU A CA 1
ATOM 771 C C . LEU A 1 100 ? -0.102 8.749 -7.079 1.00 90.31 100 LEU A C 1
ATOM 773 O O . LEU A 1 100 ? -1.022 9.490 -7.426 1.00 90.31 100 LEU A O 1
ATOM 777 N N . THR A 1 101 ? 0.329 8.684 -5.820 1.00 89.88 101 THR A N 1
ATOM 778 C CA . THR A 1 101 ? -0.251 9.486 -4.740 1.00 89.88 101 THR A CA 1
ATOM 779 C C . THR A 1 101 ? -0.006 10.974 -4.970 1.00 89.88 101 THR A C 1
ATOM 781 O O . THR A 1 101 ? -0.970 11.742 -5.022 1.00 89.88 101 THR A O 1
ATOM 784 N N . GLU A 1 102 ? 1.244 11.371 -5.209 1.00 86.25 102 GLU A N 1
ATOM 785 C CA . GLU A 1 102 ? 1.625 12.756 -5.500 1.00 86.25 102 GLU A CA 1
ATOM 786 C C . GLU A 1 102 ? 0.923 13.288 -6.751 1.00 86.25 102 GLU A C 1
ATOM 788 O O . GLU A 1 102 ? 0.374 14.393 -6.729 1.00 86.25 102 GLU A O 1
ATOM 793 N N . PHE A 1 103 ? 0.863 12.492 -7.824 1.00 82.62 103 PHE A N 1
ATOM 794 C CA . PHE A 1 103 ? 0.113 12.867 -9.020 1.00 82.62 103 PHE A CA 1
ATOM 795 C C . PHE A 1 103 ? -1.370 13.031 -8.710 1.00 82.62 103 PHE A C 1
ATOM 797 O O . PHE A 1 103 ? -1.938 14.050 -9.080 1.00 82.62 103 PHE A O 1
ATOM 804 N N . SER A 1 104 ? -2.001 12.097 -7.995 1.00 81.56 104 SER A N 1
ATOM 805 C CA . SER A 1 104 ? -3.423 12.200 -7.647 1.00 81.56 104 SER A CA 1
ATOM 806 C C . SER A 1 104 ? -3.732 13.454 -6.823 1.00 81.56 104 SER A C 1
ATOM 808 O O . SER A 1 104 ? -4.768 14.088 -7.021 1.00 81.56 104 SER A O 1
ATOM 810 N N . LEU A 1 105 ? -2.816 13.860 -5.939 1.00 74.12 105 LEU A N 1
ATOM 811 C CA . LEU A 1 105 ? -2.962 15.052 -5.114 1.00 74.12 105 LEU A CA 1
ATOM 812 C C . LEU A 1 105 ? -2.769 16.334 -5.932 1.00 74.12 105 LEU A C 1
ATOM 814 O O . LEU A 1 105 ? -3.601 17.234 -5.858 1.00 74.12 105 LEU A O 1
ATOM 818 N N . GLN A 1 106 ? -1.721 16.405 -6.756 1.00 65.62 106 GLN A N 1
ATOM 819 C CA . GLN A 1 106 ? -1.499 17.522 -7.684 1.00 65.62 106 GLN A CA 1
ATOM 820 C C . GLN A 1 106 ? -2.655 17.663 -8.670 1.00 65.62 106 GLN A C 1
ATOM 822 O O . GLN A 1 106 ? -3.060 18.771 -9.014 1.00 65.62 106 GLN A O 1
ATOM 827 N N . GLN A 1 107 ? -3.228 16.535 -9.071 1.00 57.84 107 GLN A N 1
ATOM 828 C CA . GLN A 1 107 ? -4.367 16.492 -9.955 1.00 57.84 107 GLN A CA 1
ATOM 829 C C . GLN A 1 107 ? -5.654 16.996 -9.269 1.00 57.84 107 GLN A C 1
ATOM 831 O O . GLN A 1 107 ? -6.419 17.758 -9.853 1.00 57.84 107 GLN A O 1
ATOM 836 N N . ARG A 1 108 ? -5.846 16.706 -7.975 1.00 53.00 108 ARG A N 1
ATOM 837 C CA . ARG A 1 108 ? -6.896 17.357 -7.165 1.00 53.00 108 ARG A CA 1
ATOM 838 C C . ARG A 1 108 ? -6.689 18.868 -7.019 1.00 53.00 108 ARG A C 1
ATOM 840 O O . ARG A 1 108 ? -7.671 19.584 -6.864 1.00 53.00 108 ARG A O 1
ATOM 847 N N . ILE A 1 109 ? -5.442 19.344 -7.048 1.00 49.50 109 ILE A N 1
ATOM 848 C CA . ILE A 1 109 ? -5.106 20.773 -6.924 1.00 49.50 109 ILE A CA 1
ATOM 849 C C . ILE A 1 109 ? -5.347 21.529 -8.234 1.00 49.50 109 ILE A C 1
ATOM 851 O O . ILE A 1 109 ? -5.782 22.676 -8.193 1.00 49.50 109 ILE A O 1
ATOM 855 N N . ALA A 1 110 ? -5.076 20.908 -9.380 1.00 47.78 110 ALA A N 1
ATOM 856 C CA . ALA A 1 110 ? -5.208 21.549 -10.684 1.00 47.78 110 ALA A CA 1
ATOM 857 C C . ALA A 1 110 ? -6.552 21.271 -11.388 1.00 47.78 110 ALA A C 1
ATOM 859 O O . ALA A 1 110 ? -6.733 21.678 -12.532 1.00 47.78 110 ALA A O 1
ATOM 860 N N . ALA A 1 111 ? -7.527 20.685 -10.675 1.00 48.72 111 ALA A N 1
ATOM 861 C CA . ALA A 1 111 ? -8.919 20.602 -11.117 1.00 48.72 111 ALA A CA 1
ATOM 862 C C . ALA A 1 111 ? -9.402 21.962 -11.677 1.00 48.72 111 ALA A C 1
ATOM 864 O O . ALA A 1 111 ? -9.209 22.996 -11.025 1.00 48.72 111 ALA A O 1
ATOM 865 N N . PRO A 1 112 ? -10.000 21.994 -12.883 1.00 51.38 112 PRO A N 1
ATOM 866 C CA . PRO A 1 112 ? -10.195 23.229 -13.623 1.00 51.38 112 PRO A CA 1
ATOM 867 C C . PRO A 1 112 ? -11.179 24.154 -12.902 1.00 51.38 112 PRO A C 1
ATOM 869 O O . PRO A 1 112 ? -12.305 23.783 -12.565 1.00 51.38 112 PRO A O 1
ATOM 872 N N . VAL A 1 113 ? -10.763 25.405 -12.710 1.00 50.44 113 VAL A N 1
ATOM 873 C CA . VAL A 1 113 ? -11.681 26.516 -12.447 1.00 50.44 113 VAL A CA 1
ATOM 874 C C . VAL A 1 113 ? -12.580 26.666 -13.675 1.00 50.44 113 VAL A C 1
ATOM 876 O O . VAL A 1 113 ? -12.095 26.863 -14.788 1.00 50.44 113 VAL A O 1
ATOM 879 N N . GLN A 1 114 ? -13.896 26.553 -13.486 1.00 47.34 114 GLN A N 1
ATOM 880 C CA . GLN A 1 114 ? -14.856 26.651 -14.582 1.00 47.34 114 GLN A CA 1
ATOM 881 C C . GLN A 1 114 ? -14.855 28.046 -15.219 1.00 47.34 114 GLN A C 1
ATOM 883 O O . GLN A 1 114 ? -15.129 29.041 -14.548 1.00 47.34 114 GLN A O 1
ATOM 888 N N . GLY A 1 115 ? -14.635 28.092 -16.537 1.00 49.50 115 GLY A N 1
ATOM 889 C CA . GLY A 1 115 ? -14.924 29.258 -17.372 1.00 49.50 115 GLY A CA 1
ATOM 890 C C . GLY A 1 115 ? -13.849 29.580 -18.407 1.00 49.50 115 GLY A C 1
ATOM 891 O O . GLY A 1 115 ? -13.065 30.499 -18.202 1.00 49.50 115 GLY A O 1
ATOM 892 N N . GLY A 1 116 ? -13.887 28.895 -19.556 1.00 46.72 116 GLY A N 1
ATOM 893 C CA . GLY A 1 116 ? -13.274 29.384 -20.797 1.00 46.72 116 GLY A CA 1
ATOM 894 C C . GLY A 1 116 ? -12.255 28.454 -21.458 1.00 46.72 116 GLY A C 1
ATOM 895 O O . GLY A 1 116 ? -11.063 28.629 -21.271 1.00 46.72 116 GLY A O 1
ATOM 896 N N . GLY A 1 117 ? -12.747 27.550 -22.314 1.00 56.78 117 GLY A N 1
ATOM 897 C CA . GLY A 1 117 ? -12.046 27.066 -23.515 1.00 56.78 117 GLY A CA 1
ATOM 898 C C . GLY A 1 117 ? -10.767 26.233 -23.337 1.00 56.78 117 GLY A C 1
ATOM 899 O O . GLY A 1 117 ? -9.679 26.788 -23.450 1.00 56.78 117 GLY A O 1
ATOM 900 N N . A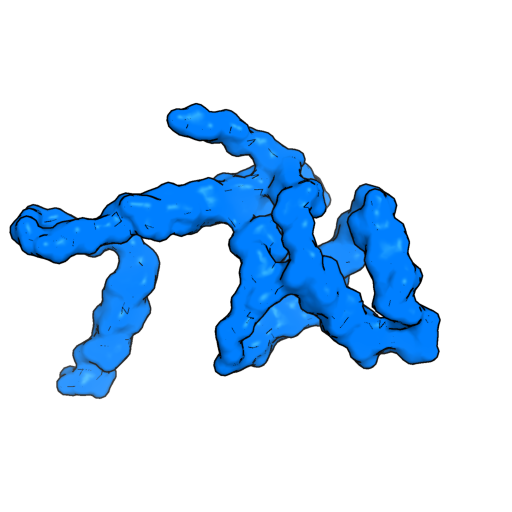LA A 1 118 ? -10.968 24.901 -23.265 1.00 54.12 118 ALA A N 1
ATOM 901 C CA . ALA A 1 118 ? -10.025 23.757 -23.156 1.00 54.12 118 ALA A CA 1
ATOM 902 C C . ALA A 1 118 ? -9.359 23.577 -21.771 1.00 54.12 118 ALA A C 1
ATOM 904 O O . ALA A 1 118 ? -9.086 24.606 -21.157 1.00 54.12 118 ALA A O 1
ATOM 905 N N . PRO A 1 119 ? -9.051 22.348 -21.258 1.00 52.12 119 PRO A N 1
ATOM 906 C CA . PRO A 1 119 ? -9.130 20.943 -21.764 1.00 52.12 119 PRO A CA 1
ATOM 907 C C . PRO A 1 119 ? -9.918 19.986 -20.800 1.00 52.12 119 PRO A C 1
ATOM 909 O O . PRO A 1 119 ? -10.482 20.495 -19.838 1.00 52.12 119 PRO A O 1
ATOM 912 N N . PRO A 1 120 ? -9.942 18.633 -20.945 1.00 52.03 120 PRO A N 1
ATOM 913 C CA . PRO A 1 120 ? -10.183 17.761 -19.793 1.00 52.03 120 PRO A CA 1
ATOM 914 C C . PRO A 1 120 ? -8.852 17.195 -19.282 1.00 52.03 120 PRO A C 1
ATOM 916 O O . PRO A 1 120 ? -8.244 16.324 -19.904 1.00 52.03 120 PRO A O 1
ATOM 919 N N . GLU A 1 121 ? -8.371 17.721 -18.159 1.00 50.88 121 GLU A N 1
ATOM 920 C CA . GLU A 1 121 ? -7.070 17.365 -17.568 1.00 50.88 121 GLU A CA 1
ATOM 921 C C . GLU A 1 121 ? -7.173 16.353 -16.406 1.00 50.88 121 GLU A C 1
ATOM 923 O O . GLU A 1 121 ? -6.148 16.049 -15.799 1.00 50.88 121 GLU A O 1
ATOM 928 N N . TYR A 1 122 ? -8.361 15.777 -16.116 1.00 48.31 122 TYR A N 1
ATOM 929 C CA . TYR A 1 122 ? -8.574 14.896 -14.946 1.00 48.31 122 TYR A CA 1
ATOM 930 C C . TYR A 1 122 ? -9.500 13.683 -15.138 1.00 48.31 122 TYR A C 1
ATOM 932 O O . TYR A 1 122 ? -10.515 13.724 -15.829 1.00 48.31 122 TYR A O 1
ATOM 940 N N . PHE A 1 123 ? -9.184 12.600 -14.411 1.00 47.72 123 PHE A N 1
ATOM 941 C CA . PHE A 1 123 ? -9.791 11.262 -14.533 1.00 47.72 123 PHE A CA 1
ATOM 942 C C . PHE A 1 123 ? -11.301 11.188 -14.227 1.00 47.72 123 PHE A C 1
ATOM 944 O O . PHE A 1 123 ? -12.008 10.391 -14.839 1.00 47.72 123 PHE A O 1
ATOM 951 N N . PHE A 1 124 ? -11.836 12.015 -13.323 1.00 47.38 124 PHE A N 1
ATOM 952 C CA . PHE A 1 124 ? -13.267 11.962 -12.983 1.00 47.38 124 PHE A CA 1
ATOM 953 C C . PHE A 1 124 ? -14.168 12.556 -14.082 1.00 47.38 124 PHE A C 1
ATOM 955 O O . PHE A 1 124 ? -15.331 12.170 -14.191 1.00 47.38 124 PHE A O 1
ATOM 962 N N . GLU A 1 125 ? -13.635 13.432 -14.939 1.00 52.19 125 GLU A N 1
ATOM 963 C CA . GLU A 1 125 ? -14.381 14.000 -16.070 1.00 52.19 125 GLU A CA 1
ATOM 964 C C . GLU A 1 125 ? -14.637 12.946 -17.156 1.00 52.19 125 GLU A C 1
ATOM 966 O O . GLU A 1 125 ? -15.698 12.932 -17.777 1.00 52.19 125 GLU A O 1
ATOM 971 N N . MET A 1 126 ? -13.724 11.983 -17.311 1.00 52.97 126 MET A N 1
ATOM 972 C CA . MET A 1 126 ? -13.900 10.840 -18.209 1.00 52.97 126 MET A CA 1
ATOM 973 C C . MET A 1 126 ? -14.954 9.851 -17.678 1.00 52.97 126 MET A C 1
ATOM 975 O O . MET A 1 126 ? -15.687 9.246 -18.456 1.00 52.97 126 MET A O 1
ATOM 979 N N . VAL A 1 127 ? -15.086 9.736 -16.350 1.00 60.47 127 VAL A N 1
ATOM 980 C CA . VAL A 1 127 ? -16.114 8.904 -15.699 1.00 60.47 127 VAL A CA 1
ATOM 981 C C . VAL A 1 127 ? -17.503 9.554 -15.787 1.00 60.47 127 VAL A C 1
ATOM 983 O O . VAL A 1 127 ? -18.485 8.855 -16.021 1.00 60.47 127 VAL A O 1
ATOM 986 N N . ALA A 1 128 ? -17.604 10.884 -15.694 1.00 54.16 128 ALA A N 1
ATOM 987 C CA . ALA A 1 128 ? -18.856 11.610 -15.936 1.00 54.16 128 ALA A CA 1
ATOM 988 C C . ALA A 1 128 ? -19.290 11.576 -17.416 1.00 54.16 128 ALA A C 1
ATOM 990 O O . ALA A 1 128 ? -20.485 11.511 -17.696 1.00 54.16 128 ALA A O 1
ATOM 991 N N . ALA A 1 129 ? -18.338 11.554 -18.356 1.00 62.38 129 ALA A N 1
ATOM 992 C CA . ALA A 1 129 ? -18.616 11.400 -19.788 1.00 62.38 129 ALA A CA 1
ATOM 993 C C . ALA A 1 129 ? -19.096 9.985 -20.172 1.00 62.38 129 ALA A C 1
ATOM 995 O O . ALA A 1 129 ? -19.850 9.822 -21.127 1.00 62.38 129 ALA A O 1
ATOM 996 N N . LEU A 1 130 ? -18.692 8.959 -19.419 1.00 59.25 130 LEU A N 1
ATOM 997 C CA . LEU A 1 130 ? -19.198 7.592 -19.580 1.00 59.25 130 LEU A CA 1
ATOM 998 C C . LEU A 1 130 ? -20.663 7.448 -19.134 1.00 59.25 130 LEU A C 1
ATOM 1000 O O . LEU A 1 130 ? -21.386 6.647 -19.713 1.00 59.25 130 LEU A O 1
ATOM 1004 N N . GLY A 1 131 ? -21.119 8.237 -18.154 1.00 58.06 131 GLY A N 1
ATOM 1005 C CA . GLY A 1 131 ? -22.512 8.218 -17.685 1.00 58.06 131 GLY A CA 1
ATOM 1006 C C . GLY A 1 131 ? -23.512 8.902 -18.625 1.00 58.06 131 GLY A C 1
ATOM 1007 O O . GLY A 1 131 ? -24.695 8.601 -18.567 1.00 58.06 131 GLY A O 1
ATOM 1008 N N . THR A 1 132 ? -23.050 9.798 -19.500 1.00 58.69 132 THR A N 1
ATOM 1009 C CA . THR A 1 132 ? -23.871 10.489 -20.512 1.00 58.69 132 THR A CA 1
ATOM 1010 C C . THR A 1 132 ? -23.847 9.817 -21.890 1.00 58.69 132 THR A C 1
ATOM 1012 O O . THR A 1 132 ? -24.572 10.247 -22.783 1.00 58.69 132 THR A O 1
ATOM 1015 N N . ALA A 1 133 ? -23.039 8.767 -22.081 1.00 56.88 133 ALA A N 1
ATOM 1016 C CA . ALA A 1 133 ? -22.948 8.003 -23.331 1.00 56.88 133 ALA A CA 1
ATOM 1017 C C . ALA A 1 133 ? -23.986 6.869 -23.446 1.00 56.88 133 ALA A C 1
ATOM 1019 O O . ALA A 1 133 ? -24.147 6.316 -24.529 1.00 56.88 133 ALA A O 1
ATOM 1020 N N . ASP A 1 134 ? -24.676 6.539 -22.351 1.00 51.31 134 ASP A N 1
ATOM 1021 C CA . ASP A 1 134 ? -25.696 5.478 -22.291 1.00 51.31 134 ASP A CA 1
ATOM 1022 C C . ASP A 1 134 ? -27.117 5.986 -22.648 1.00 51.31 134 ASP A C 1
ATOM 1024 O O . ASP A 1 134 ? -28.059 5.202 -22.710 1.00 51.31 134 ASP A O 1
ATOM 1028 N N . ASP A 1 135 ? -27.276 7.292 -22.919 1.00 53.44 135 ASP A N 1
ATOM 1029 C CA . ASP A 1 135 ? -28.527 7.946 -23.362 1.00 53.44 135 ASP A CA 1
ATOM 1030 C C . ASP A 1 135 ? -28.565 8.214 -24.895 1.00 53.44 135 ASP A C 1
ATOM 1032 O O . ASP A 1 135 ? -29.319 9.074 -25.366 1.00 53.44 135 ASP A O 1
ATOM 1036 N N . LEU A 1 136 ? -27.751 7.495 -25.687 1.00 46.91 136 LEU A N 1
ATOM 1037 C CA . LEU A 1 136 ? -27.694 7.561 -27.162 1.00 46.91 136 LEU A CA 1
ATOM 1038 C C . LEU A 1 136 ? -28.057 6.234 -27.840 1.00 46.91 136 LEU A C 1
ATOM 1040 O O . LEU A 1 136 ? -27.521 5.182 -27.432 1.00 46.91 136 LEU A O 1
#